Protein AF-H3RBH3-F1 (afdb_monomer_lite)

Organism: NCBI:txid660596

Secondary structure (DSSP, 8-state):
-HHHHHHHHHHHHHH----PPPTT-----SSPPHHHHHHHHTTS--TTTS-HHHHHHHHTS-HHHHHHHHHHHHHHHHHHHSPP-------

Structure (mmCIF, N/CA/C/O backbone):
data_AF-H3RBH3-F1
#
_entry.id   AF-H3RBH3-F1
#
loop_
_atom_site.group_PDB
_atom_site.id
_atom_site.type_symbol
_atom_site.label_atom_id
_atom_site.label_alt_id
_atom_site.label_comp_id
_atom_site.label_asym_id
_atom_site.label_entity_id
_atom_site.label_seq_id
_atom_site.pdbx_PDB_ins_code
_atom_site.Cartn_x
_atom_site.Cartn_y
_atom_site.Cartn_z
_atom_site.occupancy
_atom_site.B_iso_or_equiv
_atom_site.auth_seq_id
_atom_site.auth_comp_id
_atom_site.auth_asym_id
_atom_site.auth_atom_id
_atom_site.pdbx_PDB_model_num
ATOM 1 N N . MET A 1 1 ? -35.328 -1.973 42.454 1.00 66.44 1 MET A N 1
ATOM 2 C CA . MET A 1 1 ? -34.896 -3.141 41.647 1.00 66.44 1 MET A CA 1
ATOM 3 C C . MET A 1 1 ? -35.182 -2.920 40.164 1.00 66.44 1 MET A C 1
ATOM 5 O O . MET A 1 1 ? -34.262 -3.074 39.380 1.00 66.44 1 MET A O 1
ATOM 9 N N . ALA A 1 2 ? -36.365 -2.421 39.777 1.00 76.50 2 ALA A N 1
ATOM 10 C CA . ALA A 1 2 ? -36.680 -2.064 38.383 1.00 76.50 2 ALA A CA 1
ATOM 11 C C . ALA A 1 2 ? -35.743 -1.006 37.754 1.00 76.50 2 ALA A C 1
ATOM 13 O O . ALA A 1 2 ? -35.347 -1.144 36.605 1.00 76.50 2 ALA A O 1
ATOM 14 N N . TYR A 1 3 ? -35.330 0.014 38.515 1.00 71.62 3 TYR A N 1
ATOM 15 C CA . TYR A 1 3 ? -34.477 1.093 37.992 1.00 71.62 3 TYR A CA 1
ATOM 16 C C . TYR A 1 3 ? -33.069 0.616 37.594 1.00 71.62 3 TYR A C 1
ATOM 18 O O . TYR A 1 3 ? -32.539 1.044 36.579 1.00 71.62 3 TYR A O 1
ATOM 26 N N . ARG A 1 4 ? -32.487 -0.328 38.350 1.00 83.44 4 ARG A N 1
ATOM 27 C CA . ARG A 1 4 ? -31.185 -0.935 38.020 1.00 83.44 4 ARG A CA 1
ATOM 28 C C . ARG A 1 4 ? -31.245 -1.739 36.726 1.00 83.44 4 ARG A C 1
ATOM 30 O O . ARG A 1 4 ? -30.393 -1.556 35.874 1.00 83.44 4 ARG A O 1
ATOM 37 N N . VAL A 1 5 ? -32.300 -2.533 36.551 1.00 80.69 5 VAL A N 1
ATOM 38 C CA . VAL A 1 5 ? -32.506 -3.341 35.339 1.00 80.69 5 VAL A CA 1
ATOM 39 C C . VAL A 1 5 ? -32.657 -2.457 34.098 1.00 80.69 5 VAL A C 1
ATOM 41 O O . VAL A 1 5 ? -32.138 -2.783 33.035 1.00 80.69 5 VAL A O 1
ATOM 44 N N . LEU A 1 6 ? -33.340 -1.315 34.222 1.00 82.69 6 LEU A N 1
ATOM 45 C CA . LEU A 1 6 ? -33.486 -0.364 33.118 1.00 82.69 6 LEU A CA 1
ATOM 46 C C . LEU A 1 6 ? -32.162 0.332 32.775 1.00 82.69 6 LEU A C 1
ATOM 48 O O . LEU A 1 6 ? -31.857 0.490 31.595 1.00 82.69 6 LEU A O 1
ATOM 52 N N . VAL A 1 7 ? -31.365 0.698 33.784 1.00 82.19 7 VAL A N 1
ATOM 53 C CA . VAL A 1 7 ? -30.037 1.300 33.587 1.00 82.19 7 VAL A CA 1
ATOM 54 C C . VAL A 1 7 ? -29.066 0.300 32.965 1.00 82.19 7 VAL A C 1
ATOM 56 O O . VAL A 1 7 ? -28.401 0.640 31.995 1.00 82.19 7 VAL A O 1
ATOM 59 N N . GLU A 1 8 ? -29.026 -0.939 33.454 1.00 82.81 8 GLU A N 1
ATOM 60 C CA . GLU A 1 8 ? -28.178 -2.002 32.901 1.00 82.81 8 GLU A CA 1
ATOM 61 C C . GLU A 1 8 ? -28.526 -2.274 31.435 1.00 82.81 8 GLU A C 1
ATOM 63 O O . GLU A 1 8 ? -27.638 -2.261 30.586 1.00 82.81 8 GLU A O 1
ATOM 68 N N . LYS A 1 9 ? -29.821 -2.406 31.116 1.00 74.94 9 LYS A N 1
ATOM 69 C CA . LYS A 1 9 ? -30.307 -2.644 29.750 1.00 74.94 9 LYS A CA 1
ATOM 70 C C . LYS A 1 9 ? -30.003 -1.479 28.801 1.00 74.94 9 LYS A C 1
ATOM 72 O O . LYS A 1 9 ? -29.653 -1.710 27.646 1.00 74.94 9 LYS A O 1
ATOM 77 N N . ALA A 1 10 ? -30.114 -0.238 29.279 1.00 72.50 10 ALA A N 1
ATOM 78 C CA . ALA A 1 10 ? -29.745 0.947 28.507 1.00 72.50 10 ALA A CA 1
ATOM 79 C C . ALA A 1 10 ? -28.228 1.027 28.271 1.00 72.50 10 ALA A C 1
ATOM 81 O O . ALA A 1 10 ? -27.801 1.364 27.168 1.00 72.50 10 ALA A O 1
ATOM 82 N N . LEU A 1 11 ? -27.419 0.656 29.270 1.00 68.81 11 LEU A N 1
ATOM 83 C CA . LEU A 1 11 ? -25.965 0.626 29.147 1.00 68.81 11 LEU A CA 1
ATOM 84 C C . LEU A 1 11 ? -25.527 -0.413 28.110 1.00 68.81 11 LEU A C 1
ATOM 86 O O . LEU A 1 11 ? -24.716 -0.081 27.251 1.00 68.81 11 LEU A O 1
ATOM 90 N N . THR A 1 12 ? -26.125 -1.614 28.122 1.00 64.12 12 THR A N 1
ATOM 91 C CA . THR A 1 12 ? -25.821 -2.680 27.145 1.00 64.12 12 THR A CA 1
ATOM 92 C C . THR A 1 12 ? -26.223 -2.287 25.722 1.00 64.12 12 THR A C 1
ATOM 94 O O . THR A 1 12 ? -25.486 -2.545 24.776 1.00 64.12 12 THR A O 1
ATOM 97 N N . ALA A 1 13 ? -27.375 -1.625 25.558 1.00 60.38 13 ALA A N 1
ATOM 98 C CA . ALA A 1 13 ? -27.834 -1.140 24.256 1.00 60.38 13 ALA A CA 1
ATOM 99 C C . ALA A 1 13 ? -26.933 -0.023 23.700 1.00 60.38 13 ALA A C 1
ATOM 101 O O . ALA A 1 13 ? -26.662 0.006 22.503 1.00 60.38 13 ALA A O 1
ATOM 102 N N . ALA A 1 14 ? -26.422 0.859 24.565 1.00 58.44 14 ALA A N 1
ATOM 103 C CA . ALA A 1 14 ? -25.481 1.907 24.176 1.00 58.44 14 ALA A CA 1
ATOM 104 C C . ALA A 1 14 ? -24.083 1.361 23.828 1.00 58.44 14 ALA A C 1
ATOM 106 O O . ALA A 1 14 ? -23.373 1.977 23.037 1.00 58.44 14 ALA A O 1
ATOM 107 N N . THR A 1 15 ? -23.691 0.199 24.368 1.00 55.06 15 THR A N 1
ATOM 108 C CA . THR A 1 15 ? -22.407 -0.449 24.033 1.00 55.06 15 THR A CA 1
ATOM 109 C C . THR A 1 15 ? -22.448 -1.245 22.723 1.00 55.06 15 THR A C 1
ATOM 111 O O . THR A 1 15 ? -21.400 -1.645 22.226 1.00 55.06 15 THR A O 1
ATOM 114 N N . ALA A 1 16 ? -23.630 -1.480 22.146 1.00 54.41 16 ALA A N 1
ATOM 115 C CA . ALA A 1 16 ? -23.822 -2.400 21.023 1.00 54.41 16 ALA A CA 1
ATOM 116 C C . ALA A 1 16 ? -23.916 -1.721 19.643 1.00 54.41 16 ALA A C 1
ATOM 118 O O . ALA A 1 16 ? -24.473 -2.301 18.710 1.00 54.41 16 ALA A O 1
ATOM 119 N N . LEU A 1 17 ? -23.355 -0.521 19.467 1.00 54.62 17 LEU A N 1
ATOM 120 C CA . LEU A 1 17 ? -23.088 -0.002 18.122 1.00 54.62 17 LEU A CA 1
ATOM 121 C C . LEU A 1 17 ? -21.853 -0.718 17.559 1.00 54.62 17 LEU A C 1
ATOM 123 O O . LEU A 1 17 ? -20.750 -0.179 17.538 1.00 54.62 17 LEU A O 1
ATOM 127 N N . GLN A 1 18 ? -22.037 -1.971 17.137 1.00 63.47 18 GLN A N 1
ATOM 128 C CA . GLN A 1 18 ?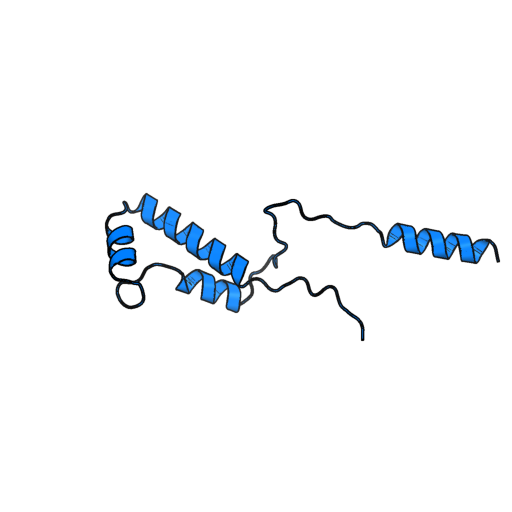 -21.035 -2.677 16.350 1.00 63.47 18 GLN A CA 1
ATOM 129 C C . GLN A 1 18 ? -20.903 -1.975 14.999 1.00 63.47 18 GLN A C 1
ATOM 131 O O . GLN A 1 18 ? -21.759 -2.100 14.123 1.00 63.47 18 GLN A O 1
ATOM 136 N N . VAL A 1 19 ? -19.816 -1.226 14.835 1.00 68.81 19 VAL A N 1
ATOM 137 C CA . VAL A 1 19 ? -19.385 -0.751 13.523 1.00 68.81 19 VAL A CA 1
ATOM 138 C C . VAL A 1 19 ? -18.926 -1.984 12.749 1.00 68.81 19 VAL A C 1
ATOM 140 O O . VAL A 1 19 ? -17.878 -2.554 13.042 1.00 68.81 19 VAL A O 1
ATOM 143 N N . SER A 1 20 ? -19.748 -2.438 11.805 1.00 81.50 20 SER A N 1
ATOM 144 C CA . SER A 1 20 ? -19.338 -3.470 10.855 1.00 81.50 20 SER A CA 1
ATOM 145 C C . SER A 1 20 ? -18.487 -2.823 9.768 1.00 81.50 20 SER A C 1
ATOM 147 O O . SER A 1 20 ? -18.869 -1.813 9.176 1.00 81.50 20 SER A O 1
ATOM 149 N N . ILE A 1 21 ? -17.304 -3.385 9.539 1.00 83.94 21 ILE A N 1
ATOM 150 C CA . ILE A 1 21 ? -16.426 -2.985 8.441 1.00 83.94 21 ILE A CA 1
ATOM 151 C C . ILE A 1 21 ? -16.895 -3.768 7.206 1.00 83.94 21 ILE A C 1
ATOM 153 O O . ILE A 1 21 ? -16.952 -4.996 7.288 1.00 83.94 21 ILE A O 1
ATOM 157 N N . PRO A 1 22 ? -17.270 -3.111 6.094 1.00 90.00 22 PRO A N 1
ATOM 158 C CA . PRO A 1 22 ? -17.683 -3.822 4.888 1.00 90.00 22 PRO A CA 1
ATOM 159 C C . PRO A 1 22 ? -16.541 -4.649 4.285 1.00 90.00 22 PRO A C 1
ATOM 161 O O . PRO A 1 22 ? -15.364 -4.331 4.471 1.00 90.00 22 PRO A O 1
ATOM 164 N N . ASP A 1 23 ? -16.882 -5.664 3.490 1.00 90.69 23 ASP A N 1
ATOM 165 C CA . ASP A 1 23 ? -15.887 -6.453 2.761 1.00 90.69 23 ASP A CA 1
ATOM 166 C C . ASP A 1 23 ? -15.000 -5.558 1.883 1.00 90.69 23 ASP A C 1
ATOM 168 O O . ASP A 1 23 ? -15.473 -4.646 1.198 1.00 90.69 23 ASP A O 1
ATOM 172 N N . GLY A 1 24 ? -13.693 -5.818 1.910 1.00 89.88 24 GLY A N 1
ATOM 173 C CA . GLY A 1 24 ? -12.695 -5.023 1.191 1.00 89.88 24 GLY A CA 1
ATOM 174 C C . GLY A 1 24 ? -12.254 -3.737 1.901 1.00 89.88 24 GLY A C 1
ATOM 175 O O . GLY A 1 24 ? -11.400 -3.032 1.369 1.00 89.88 24 GLY A O 1
ATOM 176 N N . TRP A 1 25 ? -12.779 -3.435 3.094 1.00 91.81 25 TRP A N 1
ATOM 177 C CA . TRP A 1 25 ? -12.327 -2.314 3.922 1.00 91.81 25 TRP A CA 1
ATOM 178 C C . TRP A 1 25 ? -11.439 -2.802 5.073 1.00 91.81 25 TRP A C 1
ATOM 180 O O . TRP A 1 25 ? -11.647 -3.880 5.625 1.00 91.81 25 TRP A O 1
ATOM 190 N N . LYS A 1 26 ? -10.452 -1.986 5.462 1.00 89.81 26 LYS A N 1
ATOM 191 C CA . LYS A 1 26 ? -9.589 -2.219 6.630 1.00 89.81 26 LYS A CA 1
ATOM 192 C C . LYS A 1 26 ? -9.535 -0.948 7.474 1.00 89.81 26 LYS A C 1
ATOM 194 O O . LYS A 1 26 ? -9.361 0.142 6.932 1.00 89.81 26 LYS A O 1
ATOM 199 N N . LEU A 1 27 ? -9.680 -1.083 8.793 1.00 91.75 27 LEU A N 1
ATOM 200 C CA . LEU A 1 27 ? -9.389 0.016 9.714 1.00 91.75 27 LEU A CA 1
ATOM 201 C C . LEU A 1 27 ? -7.876 0.159 9.852 1.00 91.75 27 LEU A C 1
ATOM 203 O O . LEU A 1 27 ? -7.184 -0.810 10.156 1.00 91.75 27 LEU A O 1
ATOM 207 N N . VAL A 1 28 ? -7.383 1.373 9.637 1.00 94.31 28 VAL A N 1
ATOM 208 C CA . VAL A 1 28 ? -5.969 1.723 9.775 1.00 94.31 28 VAL A CA 1
ATOM 209 C C . VAL A 1 28 ? -5.837 3.054 10.518 1.00 94.31 28 VAL A C 1
ATOM 211 O O . VAL A 1 28 ? -6.780 3.853 10.500 1.00 94.31 28 VAL A O 1
ATOM 214 N N . PRO A 1 29 ? -4.699 3.313 11.182 1.00 94.69 29 PRO A N 1
ATOM 215 C CA . PRO A 1 29 ? -4.402 4.626 11.742 1.00 94.69 29 PRO A CA 1
ATOM 216 C C . PRO A 1 29 ? -4.528 5.743 10.696 1.00 94.69 29 PRO A C 1
ATOM 218 O O . PRO A 1 29 ? -4.143 5.561 9.542 1.00 94.69 29 PRO A O 1
ATOM 221 N N . VAL A 1 30 ? -5.052 6.904 11.106 1.00 95.81 30 VAL A N 1
ATOM 222 C CA . VAL A 1 30 ? -5.126 8.093 10.234 1.00 95.81 30 VAL A CA 1
ATOM 223 C C . VAL A 1 30 ? -3.723 8.602 9.906 1.00 95.81 30 VAL A C 1
ATOM 225 O O . VAL A 1 30 ? -3.438 8.907 8.751 1.00 95.81 30 VAL A O 1
ATOM 228 N N . GLU A 1 31 ? -2.842 8.651 10.906 1.00 97.31 31 GLU A N 1
ATOM 229 C CA . GLU A 1 31 ? -1.410 8.839 10.685 1.00 97.31 31 GLU A CA 1
ATOM 230 C C . GLU A 1 31 ? -0.730 7.468 10.606 1.00 97.31 31 GLU A C 1
ATOM 232 O O . GLU A 1 31 ? -0.857 6.685 11.553 1.00 97.31 31 GLU A O 1
ATOM 237 N N . PRO A 1 32 ? -0.037 7.142 9.500 1.00 97.00 32 PRO A N 1
ATOM 238 C CA . PRO A 1 32 ? 0.622 5.854 9.360 1.00 97.00 32 PRO A CA 1
ATOM 239 C C . PRO A 1 32 ? 1.730 5.705 10.401 1.00 97.00 32 PRO A C 1
ATOM 241 O O . PRO A 1 32 ? 2.434 6.659 10.732 1.00 97.00 32 PRO A O 1
ATOM 244 N N . THR A 1 33 ? 1.906 4.485 10.902 1.00 97.81 33 THR A N 1
ATOM 245 C CA . THR A 1 33 ? 3.038 4.179 11.778 1.00 97.81 33 THR A CA 1
ATOM 246 C C . THR A 1 33 ? 4.345 4.204 10.985 1.00 97.81 33 THR A C 1
ATOM 248 O O . THR A 1 33 ? 4.346 4.089 9.758 1.00 97.81 33 THR A O 1
ATOM 251 N N . GLU A 1 34 ? 5.473 4.302 11.685 1.00 98.19 34 GLU A N 1
ATOM 252 C CA . GLU A 1 34 ? 6.796 4.229 11.055 1.00 98.19 34 GLU A CA 1
ATOM 253 C C . GLU A 1 34 ? 6.971 2.937 10.240 1.00 98.19 34 GLU A C 1
ATOM 255 O O . GLU A 1 34 ? 7.376 2.996 9.082 1.00 98.19 34 GLU A O 1
ATOM 260 N N . GLU A 1 35 ? 6.557 1.787 10.783 1.00 98.12 35 GLU A N 1
ATOM 261 C CA . GLU A 1 35 ? 6.613 0.504 10.069 1.00 98.12 35 GLU A CA 1
ATOM 262 C C . GLU A 1 35 ? 5.774 0.526 8.783 1.00 98.12 35 GLU A C 1
ATOM 264 O O . GLU A 1 35 ? 6.225 0.042 7.748 1.00 98.12 35 GLU A O 1
ATOM 269 N N . MET A 1 36 ? 4.577 1.129 8.805 1.00 98.44 36 MET A N 1
ATOM 270 C CA . MET A 1 36 ? 3.774 1.283 7.588 1.00 98.44 36 MET A CA 1
ATOM 271 C C . MET A 1 36 ? 4.537 2.088 6.534 1.00 98.44 36 MET A C 1
ATOM 273 O O . MET A 1 36 ? 4.603 1.667 5.381 1.00 98.44 36 MET A O 1
ATOM 277 N N . VAL A 1 37 ? 5.130 3.221 6.923 1.00 98.25 37 VAL A N 1
ATOM 278 C CA . VAL A 1 37 ? 5.878 4.093 6.005 1.00 98.25 37 VAL A CA 1
ATOM 279 C C . VAL A 1 37 ? 7.101 3.379 5.429 1.00 98.25 37 VAL A C 1
ATOM 281 O O . VAL A 1 37 ? 7.292 3.423 4.216 1.00 98.25 37 VAL A O 1
ATOM 284 N N . ILE A 1 38 ? 7.887 2.686 6.259 1.00 98.00 38 ILE A N 1
ATOM 285 C CA . ILE A 1 38 ? 9.066 1.924 5.817 1.00 98.00 38 ILE A CA 1
ATOM 286 C C . ILE A 1 38 ? 8.650 0.864 4.795 1.00 98.00 38 ILE A C 1
ATOM 288 O O . ILE A 1 38 ? 9.181 0.834 3.688 1.00 98.00 38 ILE A O 1
ATOM 292 N N . ARG A 1 39 ? 7.638 0.048 5.113 1.00 98.19 39 ARG A N 1
ATOM 293 C CA . ARG A 1 39 ? 7.158 -1.010 4.209 1.00 98.19 39 ARG A CA 1
ATOM 294 C C . ARG A 1 39 ? 6.584 -0.460 2.913 1.00 98.19 39 ARG A C 1
ATOM 296 O O . ARG A 1 39 ? 6.801 -1.047 1.858 1.00 98.19 39 ARG A O 1
ATOM 303 N N . GLY A 1 40 ? 5.868 0.660 2.982 1.00 98.00 40 GLY A N 1
ATOM 304 C CA . GLY A 1 40 ? 5.382 1.363 1.801 1.00 98.00 40 GLY A CA 1
ATOM 305 C C . GLY A 1 40 ? 6.528 1.826 0.904 1.00 98.00 40 GLY A C 1
ATOM 306 O O . GLY A 1 40 ? 6.526 1.551 -0.295 1.00 98.00 40 GLY A O 1
ATOM 307 N N . PHE A 1 41 ? 7.534 2.477 1.487 1.00 95.44 41 PHE A N 1
ATOM 308 C CA . PHE A 1 41 ? 8.680 3.019 0.759 1.00 95.44 41 PHE A CA 1
ATOM 309 C C . PHE A 1 41 ? 9.550 1.926 0.124 1.00 95.44 41 PHE A C 1
ATOM 311 O O . PHE A 1 41 ? 9.929 2.031 -1.039 1.00 95.44 41 PHE A O 1
ATOM 318 N N . GLU A 1 42 ? 9.814 0.846 0.857 1.00 95.75 42 GLU A N 1
ATOM 319 C CA . GLU A 1 42 ? 10.641 -0.278 0.400 1.00 95.75 42 GLU A CA 1
ATOM 320 C C . GLU A 1 42 ? 9.921 -1.216 -0.584 1.00 95.75 42 GLU A C 1
ATOM 322 O O . GLU A 1 42 ? 10.517 -2.175 -1.068 1.00 95.75 42 GLU A O 1
ATOM 327 N N . SER A 1 43 ? 8.647 -0.960 -0.899 1.00 96.31 43 SER A N 1
ATOM 328 C CA . SER A 1 43 ? 7.864 -1.818 -1.799 1.00 96.31 43 SER A CA 1
ATOM 329 C C . SER A 1 43 ? 8.160 -1.612 -3.288 1.00 96.31 43 SER A C 1
ATOM 331 O O . SER A 1 43 ? 7.773 -2.454 -4.098 1.00 96.31 43 SER A O 1
ATOM 333 N N . ALA A 1 44 ? 8.805 -0.505 -3.669 1.00 94.62 44 ALA A N 1
ATOM 334 C CA . ALA A 1 44 ? 9.062 -0.187 -5.071 1.00 94.62 44 ALA A CA 1
ATOM 335 C C . ALA A 1 44 ? 10.086 -1.158 -5.697 1.00 94.62 44 ALA A C 1
ATOM 337 O O . ALA A 1 44 ? 11.094 -1.476 -5.055 1.00 94.62 44 ALA A O 1
ATOM 338 N N . PRO A 1 45 ? 9.883 -1.605 -6.954 1.00 95.56 45 PRO A N 1
ATOM 339 C CA . PRO A 1 45 ? 10.857 -2.439 -7.641 1.00 95.56 45 PRO A CA 1
ATOM 340 C C . PRO A 1 45 ? 12.222 -1.754 -7.741 1.00 95.56 45 PRO A C 1
ATOM 342 O O . PRO A 1 45 ? 12.328 -0.570 -8.058 1.00 95.56 45 PRO A O 1
ATOM 345 N N . SER A 1 46 ? 13.283 -2.513 -7.493 1.00 93.88 46 SER A N 1
ATOM 346 C CA . SER A 1 46 ? 14.657 -2.024 -7.473 1.00 93.88 46 SER A CA 1
ATOM 347 C C . SER A 1 46 ? 15.579 -3.000 -8.180 1.00 93.88 46 SER A C 1
ATOM 349 O O . SER A 1 46 ? 15.558 -4.197 -7.905 1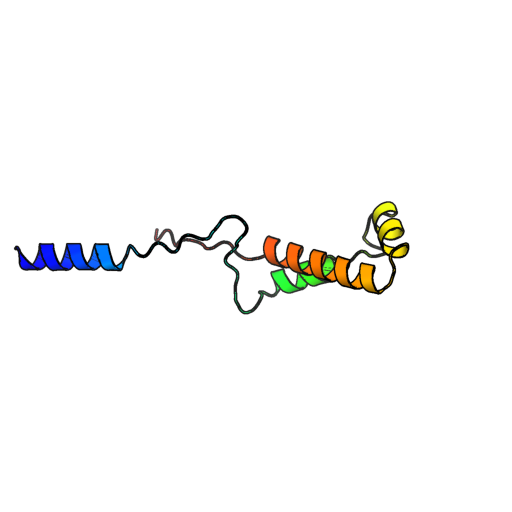.00 93.88 46 SER A O 1
ATOM 351 N N . VAL A 1 47 ? 16.469 -2.469 -9.018 1.00 93.50 47 VAL A N 1
ATOM 352 C CA . VAL A 1 47 ? 17.497 -3.246 -9.728 1.00 93.50 47 VAL A CA 1
ATOM 353 C C . VAL A 1 47 ? 18.402 -4.062 -8.794 1.00 93.50 47 VAL A C 1
ATOM 355 O O . VAL A 1 47 ? 18.987 -5.054 -9.218 1.00 93.50 47 VAL A O 1
ATOM 358 N N . ILE A 1 48 ? 18.538 -3.652 -7.526 1.00 93.19 48 ILE A N 1
ATOM 359 C CA . ILE A 1 48 ? 19.420 -4.312 -6.551 1.00 93.19 48 ILE A CA 1
ATOM 360 C C . ILE A 1 48 ? 18.673 -5.374 -5.733 1.00 93.19 48 ILE A C 1
ATOM 362 O O . ILE A 1 48 ? 19.274 -6.374 -5.345 1.00 93.19 48 ILE A O 1
ATOM 366 N N . PHE A 1 49 ? 17.386 -5.155 -5.446 1.00 91.94 49 PHE A N 1
ATOM 367 C CA . PHE A 1 49 ? 16.651 -5.927 -4.435 1.00 91.94 49 PHE A CA 1
ATOM 368 C C . PHE A 1 49 ? 15.489 -6.759 -4.989 1.00 91.94 49 PHE A C 1
ATOM 370 O O . PHE A 1 49 ? 15.029 -7.669 -4.303 1.00 91.94 49 PHE A O 1
ATOM 377 N N . SER A 1 50 ? 15.008 -6.467 -6.197 1.00 93.00 50 SER A N 1
ATOM 378 C CA . SER A 1 50 ? 13.907 -7.201 -6.828 1.00 93.00 50 SER A CA 1
ATOM 379 C C . SER A 1 50 ? 14.401 -8.379 -7.661 1.00 93.00 50 SER A C 1
ATOM 381 O O . SER A 1 50 ? 15.555 -8.418 -8.092 1.00 93.00 50 SER A O 1
ATOM 383 N N . ASP A 1 51 ? 13.505 -9.332 -7.927 1.00 95.81 51 ASP A N 1
ATOM 384 C CA . ASP A 1 51 ? 13.761 -10.367 -8.926 1.00 95.81 51 ASP A CA 1
ATOM 385 C C . ASP A 1 51 ? 14.035 -9.704 -10.296 1.00 95.81 51 ASP A C 1
ATOM 387 O O . ASP A 1 51 ? 13.327 -8.758 -10.668 1.00 95.81 51 ASP A O 1
ATOM 391 N N . PRO A 1 52 ? 15.039 -10.164 -11.069 1.00 96.19 52 PRO A N 1
ATOM 392 C CA . PRO A 1 52 ? 15.325 -9.618 -12.393 1.00 96.19 52 PRO A CA 1
ATOM 393 C C . PRO A 1 52 ? 14.113 -9.571 -13.334 1.00 96.19 52 PRO A C 1
ATOM 395 O O . PRO A 1 52 ? 14.014 -8.655 -14.151 1.00 96.19 52 PRO A O 1
ATOM 398 N N . ALA A 1 53 ? 13.189 -10.531 -13.231 1.00 95.75 53 ALA A N 1
ATOM 399 C CA . ALA A 1 53 ? 11.968 -10.549 -14.029 1.00 95.75 53 ALA A CA 1
ATOM 400 C C . ALA A 1 53 ? 10.992 -9.434 -13.619 1.00 95.75 53 ALA A C 1
ATOM 402 O O . ALA A 1 53 ? 10.420 -8.776 -14.492 1.00 95.75 53 ALA A O 1
ATOM 403 N N . ASP A 1 54 ? 10.846 -9.179 -12.317 1.00 94.62 54 ASP A N 1
ATOM 404 C CA . ASP A 1 54 ? 9.991 -8.109 -11.791 1.00 94.62 54 ASP A CA 1
ATOM 405 C C . ASP A 1 54 ? 10.550 -6.730 -12.161 1.00 94.62 54 ASP A C 1
ATOM 407 O O . ASP A 1 54 ? 9.805 -5.849 -12.600 1.00 94.62 54 ASP A O 1
ATOM 411 N N . TRP A 1 55 ? 11.876 -6.558 -12.067 1.00 96.44 55 TRP A N 1
ATOM 412 C CA . TRP A 1 55 ? 12.547 -5.338 -12.516 1.00 96.44 55 TRP A CA 1
ATOM 413 C C . TRP A 1 55 ? 12.352 -5.101 -14.018 1.00 96.44 55 TRP A C 1
ATOM 415 O O . TRP A 1 55 ? 11.954 -4.009 -14.415 1.00 96.44 55 TRP A O 1
ATOM 425 N N . ALA A 1 56 ? 12.568 -6.119 -14.857 1.00 96.62 56 ALA A N 1
ATOM 426 C CA . ALA A 1 56 ? 12.398 -5.990 -16.304 1.00 96.62 56 ALA A CA 1
ATOM 427 C C . ALA A 1 56 ? 10.948 -5.646 -16.695 1.00 96.62 56 ALA A C 1
ATOM 429 O O . ALA A 1 56 ? 10.716 -4.838 -17.596 1.00 96.62 56 ALA A O 1
ATOM 430 N N . ALA A 1 57 ? 9.961 -6.228 -16.004 1.00 96.81 57 ALA A N 1
ATOM 431 C CA . ALA A 1 57 ? 8.552 -5.908 -16.216 1.00 96.81 57 ALA A CA 1
ATOM 432 C C . ALA A 1 57 ? 8.230 -4.455 -15.838 1.00 96.81 57 ALA A C 1
ATOM 434 O O . ALA A 1 57 ? 7.502 -3.782 -16.568 1.00 96.81 57 ALA A O 1
ATOM 435 N N . TYR A 1 58 ? 8.784 -3.967 -14.726 1.00 97.19 58 TYR A N 1
ATOM 436 C CA . TYR A 1 58 ? 8.648 -2.581 -14.284 1.00 97.19 58 TYR A CA 1
ATOM 437 C C . TYR A 1 58 ? 9.363 -1.587 -15.220 1.00 97.19 58 TYR A C 1
ATOM 439 O O . TYR A 1 58 ? 8.798 -0.552 -15.575 1.00 97.19 58 TYR A O 1
ATOM 447 N N . GLU A 1 59 ? 10.570 -1.907 -15.690 1.00 97.50 59 GLU A N 1
ATOM 448 C CA . GLU A 1 59 ? 11.346 -1.065 -16.612 1.00 97.50 59 GLU A CA 1
ATOM 449 C C . GLU A 1 59 ? 10.651 -0.906 -17.974 1.00 97.50 59 GLU A C 1
ATOM 451 O O . GLU A 1 59 ? 10.710 0.159 -18.587 1.00 97.50 59 GLU A O 1
ATOM 456 N N . ALA A 1 60 ? 9.925 -1.932 -18.427 1.00 98.00 60 ALA A N 1
ATOM 457 C CA . ALA A 1 60 ? 9.144 -1.883 -19.661 1.00 98.00 60 ALA A CA 1
ATOM 458 C C . ALA A 1 60 ? 7.874 -1.009 -19.566 1.00 98.00 60 ALA A C 1
ATOM 460 O O . ALA A 1 60 ? 7.231 -0.739 -20.586 1.00 98.00 60 ALA A O 1
ATOM 461 N N . MET A 1 61 ? 7.476 -0.577 -18.364 1.00 98.19 61 MET A N 1
ATOM 462 C CA . MET A 1 61 ? 6.323 0.301 -18.169 1.00 98.19 61 MET A CA 1
ATOM 463 C C . MET A 1 61 ? 6.648 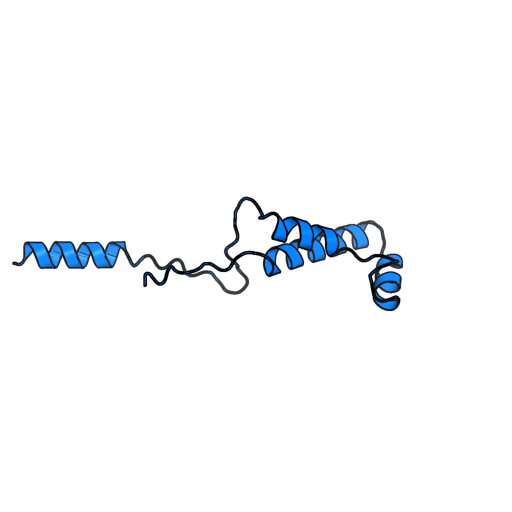1.752 -18.555 1.00 98.19 61 MET A C 1
ATOM 465 O O . MET A 1 61 ? 7.739 2.259 -18.318 1.00 98.19 61 MET A O 1
ATOM 469 N N . SER A 1 62 ? 5.664 2.478 -19.093 1.00 98.06 62 SER A N 1
ATOM 470 C CA . SER A 1 62 ? 5.765 3.942 -19.206 1.00 98.06 62 SER A CA 1
ATOM 471 C C . SER A 1 62 ? 5.842 4.605 -17.826 1.00 98.06 62 SER A C 1
ATOM 473 O O . SER A 1 62 ? 5.327 4.067 -16.849 1.00 98.06 62 SER A O 1
ATOM 475 N N . GLY A 1 63 ? 6.375 5.828 -17.744 1.00 97.56 63 GLY A N 1
ATOM 476 C CA . GLY A 1 63 ? 6.484 6.547 -16.466 1.00 97.56 63 GLY A CA 1
ATOM 477 C C . GLY A 1 63 ? 5.151 6.705 -15.714 1.00 97.56 63 GLY A C 1
ATOM 478 O O . GLY A 1 63 ? 5.108 6.574 -14.495 1.00 97.56 63 GLY A O 1
ATOM 479 N N . CYS A 1 64 ? 4.027 6.900 -16.418 1.00 98.25 64 CYS A N 1
ATOM 480 C CA . CYS A 1 64 ? 2.708 6.938 -15.772 1.00 98.25 64 CYS A CA 1
ATOM 481 C C . CYS A 1 64 ? 2.283 5.571 -15.219 1.00 98.25 64 CYS A C 1
ATOM 483 O O . CYS A 1 64 ? 1.641 5.503 -14.172 1.00 98.25 64 CYS A O 1
ATOM 485 N N . GLN A 1 65 ? 2.622 4.486 -15.917 1.00 98.38 65 GLN A N 1
ATOM 486 C CA . GLN A 1 65 ? 2.355 3.129 -15.443 1.00 98.38 65 GLN A CA 1
ATOM 487 C C . GLN A 1 65 ? 3.241 2.783 -14.244 1.00 98.38 65 GLN A C 1
ATOM 489 O O . GLN A 1 65 ? 2.723 2.222 -13.285 1.00 98.38 65 GLN A O 1
ATOM 494 N N . GLN A 1 66 ? 4.515 3.181 -14.261 1.00 98.19 66 GLN A N 1
ATOM 495 C CA . GLN A 1 66 ? 5.433 3.035 -13.129 1.00 98.19 66 GLN A CA 1
ATOM 496 C C . GLN A 1 66 ? 4.895 3.759 -11.894 1.00 98.19 66 GLN A C 1
ATOM 498 O O . GLN A 1 66 ? 4.672 3.124 -10.868 1.00 98.19 66 GLN A O 1
ATOM 503 N N . ALA A 1 67 ? 4.554 5.045 -12.019 1.00 97.94 67 ALA A N 1
ATOM 504 C CA . ALA A 1 67 ? 4.006 5.824 -10.910 1.00 97.94 67 ALA A CA 1
ATOM 505 C C . ALA A 1 67 ? 2.709 5.211 -10.348 1.00 97.94 67 ALA A C 1
ATOM 507 O O . ALA A 1 67 ? 2.520 5.121 -9.134 1.00 97.94 67 ALA A O 1
ATOM 508 N N . ALA A 1 68 ? 1.809 4.747 -11.223 1.00 98.31 68 ALA A N 1
ATOM 509 C CA . ALA A 1 68 ? 0.580 4.085 -10.793 1.00 98.31 68 ALA A CA 1
ATOM 510 C C . ALA A 1 68 ? 0.838 2.717 -10.138 1.00 98.31 68 ALA A C 1
ATOM 512 O O . ALA A 1 68 ? 0.081 2.306 -9.257 1.00 98.31 68 ALA A O 1
ATOM 513 N N . HIS A 1 69 ? 1.871 1.999 -10.576 1.00 97.75 69 HIS A N 1
ATOM 514 C CA . HIS A 1 69 ? 2.276 0.716 -10.017 1.00 97.75 69 HIS A CA 1
ATOM 515 C C . HIS A 1 69 ? 2.892 0.887 -8.624 1.00 97.75 69 HIS A C 1
ATOM 517 O O . HIS A 1 69 ? 2.418 0.266 -7.674 1.00 97.75 69 HIS A O 1
ATOM 523 N N . GLU A 1 70 ? 3.852 1.798 -8.472 1.00 97.69 70 GLU A N 1
ATOM 524 C CA . GLU A 1 70 ? 4.495 2.111 -7.192 1.00 97.69 70 GLU A C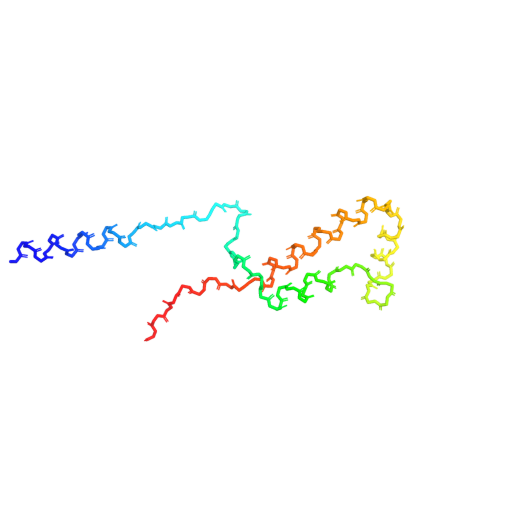A 1
ATOM 525 C C . GLU A 1 70 ? 3.501 2.607 -6.147 1.00 97.69 70 GLU A C 1
ATOM 527 O O . GLU A 1 70 ? 3.524 2.145 -5.010 1.00 97.69 70 GLU A O 1
ATOM 532 N N . ALA A 1 71 ? 2.572 3.492 -6.525 1.00 98.31 71 ALA A N 1
ATOM 533 C CA . ALA A 1 71 ? 1.546 3.974 -5.604 1.00 98.31 71 ALA A CA 1
ATOM 534 C C . ALA A 1 71 ? 0.685 2.824 -5.049 1.00 98.31 71 ALA A C 1
ATOM 536 O O . ALA A 1 71 ? 0.351 2.809 -3.863 1.00 98.31 71 ALA A O 1
ATOM 537 N N . LYS A 1 72 ? 0.347 1.836 -5.891 1.00 98.06 72 LYS A N 1
ATOM 538 C CA . LYS A 1 72 ? -0.407 0.647 -5.467 1.00 98.06 72 LYS A CA 1
ATOM 539 C C . LYS A 1 72 ? 0.419 -0.259 -4.564 1.00 98.06 72 LYS A C 1
ATOM 541 O O . LYS A 1 72 ? -0.113 -0.718 -3.556 1.00 98.06 72 LYS A O 1
ATOM 546 N N . LEU A 1 73 ? 1.683 -0.504 -4.908 1.00 98.06 73 LEU A N 1
ATOM 547 C CA . LEU A 1 73 ? 2.589 -1.306 -4.085 1.00 98.06 73 LEU A CA 1
ATOM 548 C C . LEU A 1 73 ? 2.768 -0.674 -2.706 1.00 98.06 73 LEU A C 1
ATOM 550 O O . LEU A 1 73 ? 2.486 -1.333 -1.705 1.00 98.06 73 LEU A O 1
ATOM 554 N N . CYS A 1 74 ? 3.077 0.623 -2.665 1.00 98.44 74 CYS A N 1
ATOM 555 C CA . CYS A 1 74 ? 3.244 1.380 -1.432 1.00 98.44 74 CYS A CA 1
ATOM 556 C C . CYS A 1 74 ? 1.996 1.288 -0.552 1.00 98.44 74 CYS A C 1
ATOM 558 O O . CYS A 1 74 ? 2.075 0.855 0.598 1.00 98.44 74 CYS A O 1
ATOM 560 N N . TYR A 1 75 ? 0.820 1.580 -1.114 1.00 98.12 75 TYR A N 1
ATOM 561 C CA . TYR A 1 75 ? -0.431 1.499 -0.366 1.00 98.12 75 TYR A CA 1
ATOM 562 C C . TYR A 1 75 ? -0.726 0.078 0.135 1.00 98.12 75 TYR A C 1
ATOM 564 O O . TYR A 1 75 ? -1.099 -0.106 1.292 1.00 98.12 75 TYR A O 1
ATOM 572 N N . SER A 1 76 ? -0.517 -0.943 -0.700 1.00 97.94 76 SER A N 1
ATOM 573 C CA . SER A 1 76 ? -0.745 -2.339 -0.310 1.00 97.94 76 SER A CA 1
ATOM 574 C C . SER A 1 76 ? 0.175 -2.791 0.829 1.00 97.94 76 SER A C 1
ATOM 576 O O . SER A 1 76 ? -0.292 -3.425 1.777 1.00 97.94 76 SER A O 1
ATOM 578 N N . ALA A 1 77 ? 1.452 -2.403 0.790 1.00 98.12 77 ALA A N 1
ATOM 579 C CA . ALA A 1 77 ? 2.429 -2.721 1.822 1.00 98.12 77 ALA A CA 1
ATOM 580 C C . ALA A 1 77 ? 2.121 -1.981 3.132 1.00 98.12 77 ALA A C 1
ATOM 582 O O . ALA A 1 77 ? 2.163 -2.589 4.202 1.00 98.12 77 ALA A O 1
ATOM 583 N N . MET A 1 78 ? 1.706 -0.710 3.057 1.00 98.31 78 MET A N 1
ATOM 584 C CA . MET A 1 78 ? 1.214 0.043 4.215 1.00 98.31 78 MET A CA 1
ATOM 585 C C . MET A 1 78 ? -0.007 -0.628 4.857 1.00 98.31 78 MET A C 1
ATOM 587 O O . MET A 1 78 ? -0.059 -0.764 6.076 1.00 98.31 78 MET A O 1
ATOM 591 N N . LEU A 1 79 ? -0.986 -1.077 4.063 1.00 97.19 79 LEU A N 1
ATOM 592 C CA . LEU A 1 79 ? -2.171 -1.773 4.580 1.00 97.19 79 LEU A CA 1
ATOM 593 C C . LEU A 1 79 ? -1.827 -3.124 5.222 1.00 97.19 79 LEU A C 1
ATOM 595 O O . LEU A 1 79 ? -2.442 -3.498 6.224 1.00 97.19 79 LEU A O 1
ATOM 599 N N . ALA A 1 80 ? -0.859 -3.854 4.665 1.00 96.69 80 ALA A N 1
ATOM 600 C CA . ALA A 1 80 ? -0.383 -5.118 5.224 1.00 96.69 80 ALA A CA 1
ATOM 601 C C . ALA A 1 80 ? 0.360 -4.916 6.554 1.00 96.69 80 ALA A C 1
ATOM 603 O O . ALA A 1 80 ? 0.184 -5.707 7.475 1.00 96.69 80 ALA A O 1
ATOM 604 N N . ALA A 1 81 ? 1.133 -3.835 6.666 1.00 97.44 81 ALA A N 1
ATOM 605 C CA . ALA A 1 81 ? 1.872 -3.461 7.871 1.00 97.44 81 ALA A CA 1
ATOM 606 C C . ALA A 1 81 ? 1.017 -2.742 8.929 1.00 97.44 81 ALA A C 1
ATOM 608 O O . ALA A 1 81 ? 1.475 -2.524 10.052 1.00 97.44 81 ALA A O 1
ATOM 609 N N . ALA A 1 82 ? -0.209 -2.338 8.582 1.00 96.81 82 ALA A N 1
ATOM 610 C CA . ALA A 1 82 ? -1.088 -1.644 9.509 1.00 96.81 82 ALA A CA 1
ATOM 611 C C . ALA A 1 82 ? -1.398 -2.525 10.732 1.00 96.81 82 ALA A C 1
ATOM 613 O O . ALA A 1 82 ? -1.713 -3.708 10.557 1.00 96.81 82 ALA A O 1
ATOM 614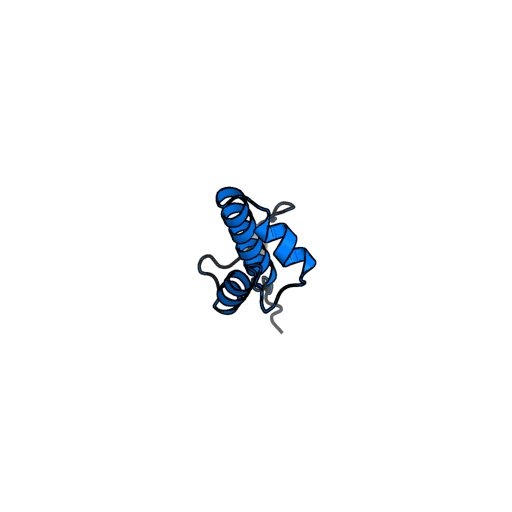 N N . PRO A 1 83 ? -1.352 -1.959 11.953 1.00 94.62 83 PRO A N 1
ATOM 615 C CA . PRO A 1 83 ? -1.599 -2.716 13.170 1.00 94.62 83 PRO A CA 1
ATOM 616 C C . PRO A 1 83 ? -3.021 -3.274 13.178 1.00 94.62 83 PRO A C 1
ATOM 618 O O . PRO A 1 83 ? -3.968 -2.612 12.748 1.00 94.62 83 PRO A O 1
ATOM 621 N N . GLU A 1 84 ? -3.171 -4.482 13.709 1.00 88.56 84 GLU A N 1
ATOM 622 C CA . GLU A 1 84 ? -4.490 -5.054 13.936 1.00 88.56 84 GLU A CA 1
ATOM 623 C C . GLU A 1 84 ? -5.232 -4.255 15.007 1.00 88.56 84 GLU A C 1
ATOM 625 O O . GLU A 1 84 ? -4.648 -3.764 15.981 1.00 88.56 84 GLU A O 1
ATOM 630 N N . VAL A 1 85 ? -6.549 -4.143 14.837 1.00 76.44 85 VAL A N 1
ATOM 631 C CA . VAL A 1 85 ? -7.416 -3.616 15.886 1.00 76.44 85 VAL A CA 1
ATOM 632 C C . VAL A 1 85 ? -7.432 -4.665 16.989 1.00 76.44 85 VAL A C 1
ATOM 634 O O . VAL A 1 85 ? -8.249 -5.583 16.979 1.00 76.44 85 VAL A O 1
ATOM 637 N N . ASN A 1 86 ? -6.496 -4.559 17.932 1.00 60.66 86 ASN A N 1
ATOM 638 C CA . ASN A 1 86 ? -6.537 -5.323 19.167 1.00 60.66 86 ASN A CA 1
ATOM 639 C C . ASN A 1 86 ? -7.829 -4.922 19.883 1.00 60.66 86 ASN A C 1
ATOM 641 O O . ASN A 1 86 ? -7.870 -3.923 20.602 1.00 60.66 86 ASN A O 1
ATOM 645 N N . GLY A 1 87 ? -8.910 -5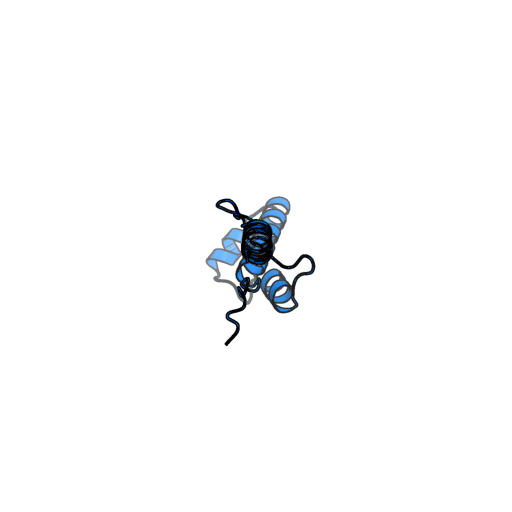.668 19.655 1.00 51.47 87 GLY A N 1
ATOM 646 C CA . GLY A 1 87 ? -10.076 -5.629 20.518 1.00 51.47 87 GLY A CA 1
ATOM 647 C C . GLY A 1 87 ? -9.571 -6.039 21.886 1.00 51.47 87 GLY A C 1
ATOM 648 O O . GLY A 1 87 ? -9.306 -7.220 22.087 1.00 51.47 87 GLY A O 1
ATOM 649 N N . GLY A 1 88 ? -9.317 -5.061 22.759 1.00 37.75 88 GLY A N 1
ATOM 650 C CA . GLY A 1 88 ? -8.689 -5.277 24.052 1.00 37.75 88 GLY A CA 1
ATOM 651 C C . GLY A 1 88 ? -9.351 -6.451 24.755 1.00 37.75 88 GLY A C 1
ATOM 652 O O . GLY A 1 88 ? -10.477 -6.347 25.239 1.00 37.75 88 GLY A O 1
ATOM 653 N N . LYS A 1 89 ? -8.659 -7.589 24.785 1.00 41.16 89 LYS A N 1
ATOM 654 C CA . LYS A 1 89 ? -8.940 -8.602 25.780 1.00 41.16 89 LYS A CA 1
ATOM 655 C C . LYS A 1 89 ? -8.337 -8.030 27.052 1.00 41.16 89 LYS A C 1
ATOM 657 O O . LYS A 1 89 ? -7.122 -8.005 27.205 1.00 41.16 89 LYS A O 1
ATOM 662 N N . ASN A 1 90 ? -9.193 -7.445 27.880 1.00 43.09 90 ASN A N 1
ATOM 663 C CA . ASN A 1 90 ? -8.831 -7.119 29.248 1.00 43.09 90 ASN A CA 1
ATOM 664 C C . ASN A 1 90 ? -8.620 -8.463 29.953 1.00 43.09 90 ASN A C 1
ATOM 666 O O . ASN A 1 90 ? -9.602 -9.168 30.207 1.00 43.09 90 ASN A O 1
ATOM 670 N N . ASP A 1 91 ? -7.358 -8.840 30.148 1.00 41.03 91 ASP A N 1
ATOM 671 C CA . ASP A 1 91 ? -6.974 -9.875 31.111 1.00 41.03 91 ASP A CA 1
ATOM 672 C C . ASP A 1 91 ? -7.320 -9.429 32.544 1.00 41.03 91 ASP A C 1
ATOM 674 O O . ASP A 1 91 ? -7.237 -8.208 32.832 1.00 41.03 91 ASP A O 1
#

Radius of gyration: 22.3 Å; chains: 1; bounding box: 56×19×61 Å

Foldseek 3Di:
DVVVVVVVVVVVVVVPPPPDADPPDDDFDPDQDPQLQVQLVVQQDDPVPDDPVVNVVLVPDDPVVSVVVSNVSSVVRSRVRGDDPPPDPPD

pLDDT: mean 86.73, std 16.21, range [37.75, 98.44]

Sequence (91 aa):
MAYRVLVEKALTAATALQVSIPDGWKLVPVEPTEEMVIRGFESAPSVIFSDPADWAAYEAMSGCQQAAHEAKLCYSAMLAAAPEVNGGKND